Protein AF-A0A238Y032-F1 (afdb_monomer_lite)

Sequence (76 aa):
MVNVARSRGRAKIAFGLSMFAAAVAIAWFWYQGEPGVGIGLAALLAIAGYWEFRRRIADARRAARAESERNNINKR

pLDDT: mean 75.06, std 11.13, range [48.19, 91.38]

Structure (mmCIF, N/CA/C/O backbone):
data_AF-A0A238Y032-F1
#
_entry.id   AF-A0A238Y032-F1
#
loop_
_atom_site.group_PDB
_atom_site.id
_atom_site.type_symbol
_atom_site.label_atom_id
_atom_site.label_alt_id
_atom_site.label_comp_id
_atom_site.label_asym_id
_atom_site.label_entity_id
_atom_site.label_seq_id
_atom_site.pdbx_PDB_ins_code
_atom_site.Cartn_x
_atom_site.Cartn_y
_atom_site.Cartn_z
_atom_site.occupancy
_atom_site.B_iso_or_equiv
_atom_site.auth_seq_id
_atom_site.auth_comp_id
_atom_site.auth_asym_id
_atom_site.auth_atom_id
_atom_site.pdbx_PDB_model_num
ATOM 1 N N . MET A 1 1 ? 3.932 -5.363 -29.796 1.00 48.19 1 MET A N 1
ATOM 2 C CA . MET A 1 1 ? 4.819 -4.657 -28.842 1.00 48.19 1 MET A CA 1
ATOM 3 C C . MET A 1 1 ? 4.138 -4.656 -27.480 1.00 48.19 1 MET A C 1
ATOM 5 O O . MET A 1 1 ? 3.163 -3.934 -27.301 1.00 48.19 1 MET A O 1
ATOM 9 N N . VAL A 1 2 ? 4.555 -5.518 -26.548 1.00 48.88 2 VAL A N 1
ATOM 10 C CA . VAL A 1 2 ? 4.014 -5.483 -25.178 1.00 48.88 2 VAL A CA 1
ATOM 11 C C . VAL A 1 2 ? 4.577 -4.228 -24.526 1.00 48.88 2 VAL A C 1
ATOM 13 O O . VAL A 1 2 ? 5.772 -4.131 -24.277 1.00 48.88 2 VAL A O 1
ATOM 16 N N . ASN A 1 3 ? 3.732 -3.216 -24.351 1.00 58.28 3 ASN A N 1
ATOM 17 C CA . ASN A 1 3 ? 4.171 -1.895 -23.928 1.00 58.28 3 ASN A CA 1
ATOM 18 C C . ASN A 1 3 ? 4.436 -1.912 -22.412 1.00 58.28 3 ASN A C 1
ATOM 20 O O . ASN A 1 3 ? 3.538 -1.665 -21.604 1.00 58.28 3 ASN A O 1
ATOM 24 N N . VAL A 1 4 ? 5.667 -2.268 -22.033 1.00 58.81 4 VAL A N 1
ATOM 25 C CA . VAL A 1 4 ? 6.145 -2.386 -20.642 1.00 58.81 4 VAL A CA 1
ATOM 26 C C . VAL A 1 4 ? 5.904 -1.089 -19.857 1.00 58.81 4 VAL A C 1
ATOM 28 O O . VAL A 1 4 ? 5.572 -1.125 -18.673 1.00 58.81 4 VAL A O 1
ATOM 31 N N . ALA A 1 5 ? 5.958 0.070 -20.521 1.00 58.22 5 ALA A N 1
ATOM 32 C CA . ALA A 1 5 ? 5.617 1.355 -19.913 1.00 58.22 5 ALA A CA 1
ATOM 33 C C . ALA A 1 5 ? 4.132 1.437 -19.506 1.00 58.22 5 ALA A C 1
ATOM 35 O O . ALA A 1 5 ? 3.800 1.946 -18.433 1.00 58.22 5 ALA A O 1
ATOM 36 N N . ARG A 1 6 ? 3.228 0.865 -20.313 1.00 60.91 6 ARG A N 1
ATOM 37 C CA . ARG A 1 6 ? 1.783 0.839 -20.041 1.00 60.91 6 ARG A CA 1
ATOM 38 C C . ARG A 1 6 ? 1.426 -0.121 -18.905 1.00 60.91 6 ARG A C 1
ATOM 40 O O . ARG A 1 6 ? 0.555 0.203 -18.099 1.00 60.91 6 ARG A O 1
ATOM 47 N N . SER A 1 7 ? 2.101 -1.271 -18.794 1.00 63.16 7 SER A N 1
ATOM 48 C CA . SER A 1 7 ? 1.883 -2.199 -17.670 1.00 63.16 7 SER A CA 1
ATOM 49 C C . SER A 1 7 ? 2.380 -1.608 -16.348 1.00 63.16 7 SER A C 1
ATOM 51 O O . SER A 1 7 ? 1.680 -1.694 -15.336 1.00 63.16 7 SER A O 1
ATOM 53 N N . ARG A 1 8 ? 3.526 -0.913 -16.371 1.00 64.19 8 ARG A N 1
ATOM 54 C CA . ARG A 1 8 ? 4.100 -0.222 -15.207 1.00 64.19 8 ARG A CA 1
ATOM 55 C C . ARG A 1 8 ? 3.231 0.951 -14.744 1.00 64.19 8 ARG A C 1
ATOM 57 O O . ARG A 1 8 ? 3.015 1.106 -13.544 1.00 64.19 8 ARG A O 1
ATOM 64 N N . GLY A 1 9 ? 2.664 1.718 -15.679 1.00 69.62 9 GLY A N 1
ATOM 65 C CA . GLY A 1 9 ? 1.700 2.783 -15.377 1.00 69.62 9 GLY A CA 1
ATOM 66 C C . GLY A 1 9 ? 0.424 2.256 -14.713 1.00 69.62 9 GLY A C 1
ATOM 67 O O . GLY A 1 9 ? 0.037 2.732 -13.648 1.00 69.62 9 GLY A O 1
ATOM 68 N N . ARG A 1 10 ? -0.183 1.198 -15.271 1.00 71.62 10 ARG A N 1
ATOM 69 C CA . ARG A 1 10 ? -1.377 0.556 -14.684 1.00 71.62 10 ARG A CA 1
ATOM 70 C C . ARG A 1 10 ? -1.093 -0.076 -13.320 1.00 71.62 10 ARG A C 1
ATOM 72 O O . ARG A 1 10 ? -1.960 -0.053 -12.457 1.00 71.62 10 ARG A O 1
ATOM 79 N N . ALA A 1 11 ? 0.110 -0.617 -13.114 1.00 69.56 11 ALA A N 1
ATOM 80 C CA . ALA A 1 11 ? 0.546 -1.137 -11.817 1.00 69.56 11 ALA A CA 1
ATOM 81 C C . ALA A 1 11 ? 0.599 -0.040 -10.746 1.00 69.56 11 ALA A C 1
ATOM 83 O O . ALA A 1 11 ? 0.128 -0.243 -9.632 1.00 69.56 11 ALA A O 1
ATOM 84 N N . LYS A 1 12 ? 1.134 1.135 -11.098 1.00 75.12 12 LYS A N 1
ATOM 85 C CA . LYS A 1 12 ? 1.237 2.273 -10.180 1.00 75.12 12 LYS A CA 1
ATOM 86 C C . LYS A 1 12 ? -0.140 2.839 -9.818 1.00 75.12 12 LYS A C 1
ATOM 88 O O . LYS A 1 12 ? -0.377 3.143 -8.656 1.00 75.12 12 LYS A O 1
ATOM 93 N N . ILE A 1 13 ? -1.052 2.917 -10.793 1.00 78.50 13 ILE A N 1
ATOM 94 C CA . ILE A 1 13 ? -2.442 3.350 -10.573 1.00 78.50 13 ILE A CA 1
ATOM 95 C C . ILE A 1 13 ? -3.178 2.367 -9.656 1.00 78.50 13 ILE A C 1
ATOM 97 O O . ILE A 1 13 ? -3.802 2.797 -8.695 1.00 78.50 13 ILE A O 1
ATOM 101 N N . ALA A 1 14 ? -3.067 1.058 -9.909 1.00 78.06 14 ALA A N 1
ATOM 102 C CA . ALA A 1 14 ? -3.706 0.037 -9.076 1.00 78.06 14 ALA A CA 1
ATOM 103 C C . ALA A 1 14 ? -3.205 0.075 -7.621 1.00 78.06 14 ALA A C 1
ATOM 105 O O . ALA A 1 14 ? -4.007 -0.004 -6.695 1.00 78.06 14 ALA A O 1
ATOM 106 N N . PHE A 1 15 ? -1.897 0.268 -7.422 1.00 76.94 15 PHE A N 1
ATOM 107 C CA . PHE A 1 15 ? -1.310 0.433 -6.091 1.00 76.94 15 PHE A CA 1
ATOM 108 C C . PHE A 1 15 ? -1.789 1.714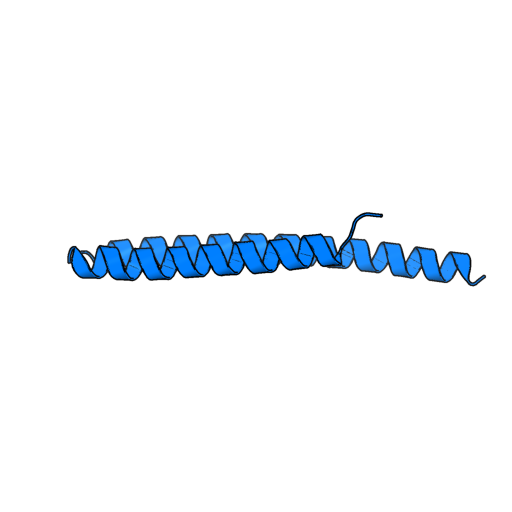 -5.390 1.00 76.94 15 PHE A C 1
ATOM 110 O O . PHE A 1 15 ? -2.122 1.698 -4.208 1.00 76.94 15 PHE A O 1
ATOM 117 N N . GLY A 1 16 ? -1.873 2.827 -6.125 1.00 81.31 16 GLY A N 1
ATOM 118 C CA . GLY A 1 16 ? -2.435 4.070 -5.596 1.00 81.31 16 GLY A CA 1
ATOM 119 C C . GLY A 1 16 ? -3.896 3.908 -5.169 1.00 81.31 16 GLY A C 1
ATOM 120 O O . GLY A 1 16 ? -4.277 4.376 -4.099 1.00 81.31 16 GLY A O 1
ATOM 121 N N . LEU A 1 17 ? -4.694 3.182 -5.958 1.00 85.38 17 LEU A N 1
ATOM 122 C CA . LEU A 1 17 ? -6.094 2.901 -5.643 1.00 85.38 17 LEU A CA 1
ATOM 123 C C . LEU A 1 17 ? -6.241 2.028 -4.389 1.00 85.38 17 LEU A C 1
ATOM 125 O O . LEU A 1 17 ? -7.118 2.289 -3.570 1.00 85.38 17 LEU A O 1
ATOM 129 N N . SER A 1 18 ? -5.378 1.020 -4.209 1.00 79.75 18 SER A N 1
ATOM 130 C CA . SER A 1 18 ? -5.422 0.165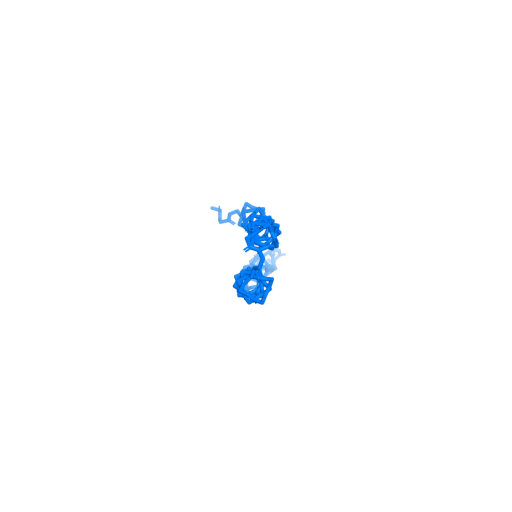 -3.017 1.00 79.75 18 SER A CA 1
ATOM 131 C C . SER A 1 18 ? -5.022 0.928 -1.754 1.00 79.75 18 SER A C 1
ATOM 133 O O . SER A 1 18 ? -5.648 0.747 -0.714 1.00 79.75 18 SER A O 1
ATOM 135 N N . MET A 1 19 ? -4.026 1.820 -1.836 1.00 83.25 19 MET A N 1
ATOM 136 C CA . MET A 1 19 ? -3.682 2.717 -0.726 1.00 83.25 19 MET A CA 1
ATOM 137 C C . MET A 1 19 ? -4.816 3.688 -0.396 1.00 83.25 19 MET A C 1
ATOM 139 O O . MET A 1 19 ? -5.100 3.917 0.778 1.00 83.25 19 MET A O 1
ATOM 143 N N . PHE A 1 20 ? -5.483 4.239 -1.411 1.00 88.44 20 PHE A N 1
ATOM 144 C CA . PHE A 1 20 ? -6.632 5.114 -1.200 1.00 88.44 20 PHE A CA 1
ATOM 145 C C . PHE A 1 20 ? -7.779 4.369 -0.507 1.00 88.44 20 PHE A C 1
ATOM 147 O O . PHE A 1 20 ? -8.308 4.847 0.492 1.00 88.44 20 PHE A O 1
ATOM 154 N N . ALA A 1 21 ? -8.103 3.159 -0.970 1.00 84.19 21 ALA A N 1
ATOM 155 C CA . ALA A 1 21 ? -9.102 2.306 -0.331 1.00 84.19 21 ALA A CA 1
ATOM 156 C C . ALA A 1 21 ? -8.735 1.968 1.124 1.00 84.19 21 ALA A C 1
ATOM 158 O O . ALA A 1 21 ? -9.606 1.985 1.991 1.00 84.19 21 ALA A O 1
ATOM 159 N N . ALA A 1 22 ? -7.452 1.724 1.413 1.00 81.94 22 ALA A N 1
ATOM 160 C CA . ALA A 1 22 ? -6.978 1.499 2.776 1.00 81.94 22 ALA A CA 1
ATOM 161 C C . ALA A 1 22 ? -7.213 2.728 3.671 1.00 81.94 22 ALA A C 1
ATOM 163 O O . ALA A 1 22 ? -7.733 2.585 4.774 1.00 81.94 22 ALA A O 1
ATOM 164 N N . ALA A 1 23 ? -6.902 3.935 3.190 1.00 86.62 23 ALA A N 1
ATOM 165 C CA . ALA A 1 23 ? -7.140 5.171 3.937 1.00 86.62 23 ALA A CA 1
ATOM 166 C C . ALA A 1 23 ? -8.637 5.421 4.198 1.00 86.62 23 ALA A C 1
ATOM 168 O O . ALA A 1 23 ? -9.016 5.776 5.314 1.00 86.62 23 ALA A O 1
ATOM 169 N N . VAL A 1 24 ? -9.490 5.179 3.196 1.00 89.00 24 VAL A N 1
ATOM 170 C CA . VAL A 1 24 ? -10.952 5.287 3.335 1.00 89.00 24 VAL A CA 1
ATOM 171 C C . VAL A 1 24 ? -11.487 4.280 4.353 1.00 89.00 24 VAL A C 1
ATOM 173 O O . VAL A 1 24 ? -12.316 4.644 5.183 1.00 89.00 24 VAL A O 1
ATOM 176 N N . ALA A 1 25 ? -10.988 3.040 4.344 1.00 82.44 25 ALA A N 1
ATOM 177 C CA . ALA A 1 25 ? -11.380 2.029 5.321 1.00 82.44 25 ALA A CA 1
ATOM 178 C C . ALA A 1 25 ? -11.021 2.454 6.754 1.00 82.44 25 ALA A C 1
ATOM 180 O O . ALA A 1 25 ? -11.872 2.374 7.636 1.00 82.44 25 ALA A O 1
ATOM 181 N N . ILE A 1 26 ? -9.807 2.973 6.988 1.00 82.56 26 ILE A N 1
ATOM 182 C CA . ILE A 1 26 ? -9.424 3.493 8.313 1.00 82.56 26 ILE A CA 1
ATOM 183 C C . ILE A 1 26 ? -10.380 4.606 8.735 1.00 82.5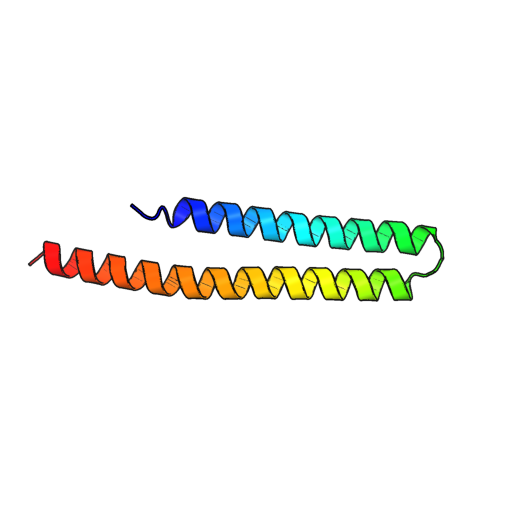6 26 ILE A C 1
ATOM 185 O O . ILE A 1 26 ? -10.929 4.537 9.827 1.00 82.56 26 ILE A O 1
ATOM 189 N N . ALA A 1 27 ? -10.609 5.601 7.874 1.00 84.94 27 ALA A N 1
ATOM 190 C CA . ALA A 1 27 ? -11.466 6.739 8.198 1.00 84.94 27 ALA A CA 1
ATOM 191 C C . ALA A 1 27 ? -12.907 6.312 8.529 1.00 84.94 27 ALA A C 1
ATOM 193 O O . ALA A 1 27 ? -13.489 6.794 9.500 1.00 84.94 27 ALA A O 1
ATOM 194 N N . TRP A 1 28 ? -13.463 5.372 7.760 1.00 82.38 28 TRP A N 1
ATOM 195 C CA . TRP A 1 28 ? -14.820 4.865 7.961 1.00 82.38 28 TRP A CA 1
ATOM 196 C C . TRP A 1 28 ? -14.974 4.107 9.282 1.00 82.38 28 TRP A C 1
ATOM 198 O O . TRP A 1 28 ? -15.892 4.372 10.057 1.00 82.38 28 TRP A O 1
ATOM 208 N N . PHE A 1 29 ? -14.054 3.188 9.570 1.00 86.50 29 PHE A N 1
ATOM 209 C CA . PHE A 1 29 ? -14.104 2.389 10.795 1.00 86.50 29 PHE A CA 1
ATOM 210 C C . PHE A 1 29 ? -13.704 3.185 12.043 1.00 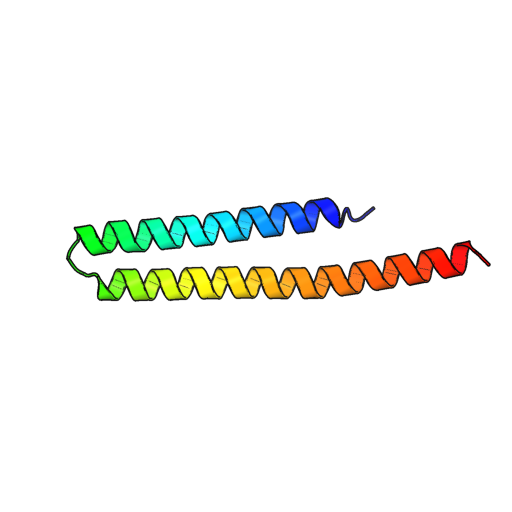86.50 29 PHE A C 1
ATOM 212 O O . PHE A 1 29 ? -14.184 2.891 13.136 1.00 86.50 29 PHE A O 1
ATOM 219 N N . TRP A 1 30 ? -12.897 4.238 11.884 1.00 84.31 30 TRP A N 1
ATOM 220 C CA . TRP A 1 30 ? -12.639 5.207 12.948 1.00 84.31 30 TRP A CA 1
ATOM 221 C C . TRP A 1 30 ? -13.911 5.963 13.338 1.00 84.31 30 TRP A C 1
ATOM 223 O O . TRP A 1 30 ? -14.179 6.146 14.522 1.00 84.31 30 TRP A O 1
ATOM 233 N N . TYR A 1 31 ? -14.725 6.353 12.351 1.00 87.06 31 TYR A N 1
ATOM 234 C CA . TYR A 1 31 ? -16.017 6.999 12.588 1.00 87.06 31 TYR A CA 1
ATOM 235 C C . TYR A 1 31 ? -17.046 6.054 13.234 1.00 87.06 31 TYR A C 1
ATOM 237 O O . TYR A 1 31 ? -17.834 6.485 14.069 1.00 87.06 31 TYR A O 1
ATOM 245 N N . GLN A 1 32 ? -17.010 4.761 12.900 1.00 88.38 32 GLN A N 1
ATOM 246 C CA . GLN A 1 32 ? -17.868 3.726 13.500 1.00 88.38 32 GLN A CA 1
ATOM 247 C C . GLN A 1 32 ? -17.479 3.347 14.941 1.00 88.38 32 GLN A C 1
ATOM 249 O O . GLN A 1 32 ? -18.229 2.640 15.606 1.00 88.38 32 GLN A O 1
ATOM 254 N N . GLY A 1 33 ? -16.323 3.795 15.444 1.00 84.94 33 GLY A N 1
ATOM 255 C CA . GLY A 1 33 ? -15.848 3.432 16.783 1.00 84.94 33 GLY A CA 1
ATOM 256 C C . GLY A 1 33 ? -15.224 2.034 16.878 1.00 84.94 33 GLY A C 1
ATOM 257 O O . GLY A 1 33 ? -14.898 1.588 17.976 1.00 84.94 33 GLY A O 1
ATOM 258 N N . GLU A 1 34 ? -14.977 1.370 15.744 1.00 86.56 34 GLU A N 1
ATOM 259 C CA . GLU A 1 34 ? -14.275 0.082 15.651 1.00 86.56 34 GLU A CA 1
ATOM 260 C C . GLU A 1 34 ? -12.913 0.239 14.944 1.00 86.56 34 GLU A C 1
ATOM 262 O O . GLU A 1 34 ? -12.678 -0.319 13.864 1.00 86.56 34 GLU A O 1
ATOM 267 N N . PRO A 1 35 ? -11.955 0.981 15.534 1.00 80.44 35 PRO A N 1
ATOM 268 C CA . PRO A 1 35 ? -10.679 1.276 14.882 1.00 80.44 35 PRO A CA 1
ATOM 269 C C . PRO A 1 35 ? -9.850 0.012 14.604 1.00 80.44 35 PRO A C 1
ATOM 271 O O . PRO A 1 35 ? -9.096 -0.024 13.632 1.00 80.44 35 PRO A O 1
ATOM 274 N N . GLY A 1 36 ? -10.013 -1.048 15.406 1.00 86.12 36 GLY A N 1
ATOM 275 C CA . GLY A 1 36 ? -9.305 -2.319 15.216 1.00 86.12 36 GLY A CA 1
ATOM 276 C C . GLY A 1 36 ? -9.641 -3.004 13.888 1.00 86.12 36 GLY A C 1
ATOM 277 O O . GLY A 1 36 ? -8.739 -3.471 13.189 1.00 86.12 36 GLY A O 1
ATOM 278 N N . VAL A 1 37 ? -10.918 -2.997 13.494 1.00 87.44 37 VAL A N 1
ATOM 279 C CA . VAL A 1 37 ? -11.375 -3.573 12.219 1.00 87.44 37 VAL A CA 1
ATOM 280 C C . VAL A 1 37 ? -10.844 -2.748 11.044 1.00 87.44 37 VAL A C 1
ATOM 282 O O . VAL A 1 37 ? -10.330 -3.310 10.075 1.00 87.44 37 VAL A O 1
ATOM 285 N N . GLY A 1 38 ? -10.871 -1.416 11.167 1.00 82.38 38 GLY A N 1
ATOM 286 C CA . GLY A 1 38 ? -10.320 -0.494 10.169 1.00 82.38 38 GLY A CA 1
ATOM 287 C C . GLY A 1 38 ? -8.827 -0.689 9.919 1.00 82.38 38 GLY A C 1
ATOM 288 O O . GLY A 1 38 ? -8.396 -0.770 8.768 1.00 82.38 38 GLY A O 1
ATOM 289 N N . ILE A 1 39 ? -8.038 -0.825 10.988 1.00 84.75 39 ILE A N 1
ATOM 290 C CA . ILE A 1 39 ? -6.595 -1.086 10.898 1.00 84.75 39 ILE A CA 1
ATOM 291 C C . ILE A 1 39 ? -6.333 -2.450 10.246 1.00 84.75 39 ILE A C 1
ATOM 293 O O . ILE A 1 39 ? -5.472 -2.548 9.370 1.00 84.75 39 ILE A O 1
ATOM 297 N N . GLY A 1 40 ? -7.092 -3.487 10.615 1.00 91.38 40 GLY A N 1
ATOM 298 C CA . GLY A 1 40 ? -6.971 -4.817 10.011 1.00 91.38 40 GLY A CA 1
ATOM 299 C C . 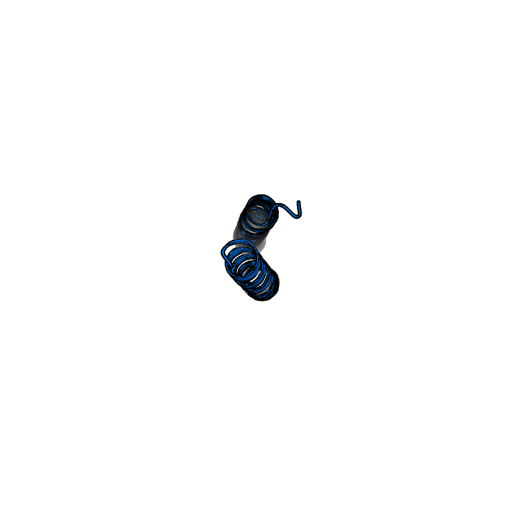GLY A 1 40 ? -7.243 -4.809 8.502 1.00 91.38 40 GLY A C 1
ATOM 300 O O . GLY A 1 40 ? -6.443 -5.320 7.717 1.00 91.38 40 GLY A O 1
ATOM 301 N N . LEU A 1 41 ? -8.330 -4.161 8.078 1.00 86.31 41 LEU A N 1
ATOM 302 C CA . LEU A 1 41 ? -8.681 -3.995 6.664 1.00 86.31 41 LEU A CA 1
ATOM 303 C C . LEU A 1 41 ? -7.634 -3.189 5.894 1.00 86.31 41 LEU A C 1
ATOM 305 O O . LEU A 1 41 ? -7.245 -3.569 4.787 1.00 86.31 41 LEU A O 1
ATOM 309 N N . ALA A 1 42 ? -7.135 -2.106 6.482 1.00 84.56 42 ALA A N 1
ATOM 310 C CA . ALA A 1 42 ? -6.100 -1.290 5.868 1.00 84.56 42 ALA A CA 1
ATOM 311 C C . ALA A 1 42 ? -4.784 -2.052 5.696 1.00 84.56 42 ALA A C 1
ATOM 313 O O . ALA A 1 42 ? -4.157 -1.957 4.640 1.00 84.56 42 ALA A O 1
ATOM 314 N N . ALA A 1 43 ? -4.393 -2.852 6.691 1.00 88.31 43 ALA A N 1
ATOM 315 C CA . ALA A 1 43 ? -3.227 -3.720 6.600 1.00 88.31 43 ALA A CA 1
ATOM 316 C C . ALA A 1 43 ? -3.389 -4.756 5.477 1.00 88.31 43 ALA A C 1
ATOM 318 O O . ALA A 1 43 ? -2.479 -4.921 4.664 1.00 88.31 43 ALA A O 1
ATOM 319 N N . LEU A 1 44 ? -4.558 -5.399 5.366 1.00 90.06 44 LEU A N 1
ATOM 320 C CA . LEU A 1 44 ? -4.845 -6.354 4.289 1.00 90.06 44 LEU A CA 1
ATOM 321 C C . LEU A 1 44 ? -4.771 -5.701 2.904 1.00 90.06 44 LEU A C 1
ATOM 323 O O . LEU A 1 44 ? -4.130 -6.245 2.003 1.00 90.06 44 LEU A O 1
ATOM 327 N N . LEU A 1 45 ? -5.369 -4.520 2.734 1.00 86.88 45 LEU A N 1
ATOM 328 C CA . LEU A 1 45 ? -5.339 -3.778 1.470 1.00 86.88 45 LEU A CA 1
ATOM 329 C C . LEU A 1 45 ? -3.927 -3.301 1.109 1.00 86.88 45 LEU A C 1
ATOM 331 O O . LEU A 1 45 ? -3.528 -3.374 -0.057 1.00 86.88 45 LEU A O 1
ATOM 335 N N . ALA A 1 46 ? -3.144 -2.864 2.097 1.00 82.56 46 ALA A N 1
ATOM 336 C CA . ALA A 1 46 ? -1.750 -2.481 1.901 1.00 82.56 46 ALA A CA 1
ATOM 337 C C . ALA A 1 46 ? -0.884 -3.683 1.488 1.00 82.56 46 ALA A C 1
ATOM 339 O O . ALA A 1 46 ? -0.110 -3.580 0.534 1.00 82.56 46 ALA A O 1
ATOM 340 N N . ILE A 1 47 ? -1.045 -4.835 2.148 1.00 86.88 47 ILE A N 1
ATOM 341 C CA . ILE A 1 47 ? -0.319 -6.073 1.822 1.00 86.88 47 ILE A CA 1
ATOM 342 C C . ILE A 1 47 ? -0.710 -6.578 0.430 1.00 86.88 47 ILE A C 1
ATOM 344 O O . ILE A 1 47 ? 0.174 -6.895 -0.369 1.00 86.88 47 ILE A O 1
ATOM 348 N N . ALA A 1 48 ? -2.005 -6.611 0.107 1.00 85.12 48 ALA A N 1
ATOM 349 C CA . ALA A 1 48 ? -2.495 -7.022 -1.207 1.00 85.12 48 ALA A CA 1
ATOM 350 C C . ALA A 1 48 ? -1.942 -6.118 -2.320 1.00 85.12 48 ALA A C 1
ATOM 352 O O . ALA A 1 48 ? -1.386 -6.612 -3.304 1.00 85.12 48 ALA A O 1
ATOM 353 N N . GLY A 1 49 ? -1.999 -4.795 -2.126 1.00 82.19 49 GLY A N 1
ATOM 354 C CA . GLY A 1 49 ? -1.414 -3.825 -3.050 1.00 82.19 49 GLY A CA 1
ATOM 355 C C . GLY A 1 49 ? 0.097 -4.006 -3.214 1.00 82.19 49 GLY A C 1
ATOM 356 O O . GLY A 1 49 ? 0.607 -4.025 -4.337 1.00 82.19 49 GLY A O 1
ATOM 357 N N . TYR A 1 50 ? 0.827 -4.193 -2.110 1.00 80.38 50 TYR A N 1
ATOM 358 C CA . TYR A 1 50 ? 2.272 -4.420 -2.142 1.00 80.38 50 TYR A CA 1
ATOM 359 C C . TYR A 1 50 ? 2.636 -5.710 -2.883 1.00 80.38 50 TYR A C 1
ATOM 361 O O . TYR A 1 50 ? 3.576 -5.727 -3.681 1.00 80.38 50 TYR A O 1
ATOM 369 N N . TRP A 1 51 ? 1.885 -6.789 -2.667 1.00 85.00 51 TRP A N 1
ATOM 370 C CA . TRP A 1 51 ? 2.132 -8.073 -3.317 1.00 85.00 51 TRP A CA 1
ATOM 371 C C . TRP A 1 51 ? 1.884 -8.018 -4.828 1.00 85.00 51 TRP A C 1
ATOM 373 O O . TRP A 1 51 ? 2.720 -8.477 -5.614 1.00 85.00 51 TRP A O 1
ATOM 383 N N . GLU A 1 52 ? 0.795 -7.369 -5.240 1.00 79.75 52 GLU A N 1
ATOM 384 C CA . GLU A 1 52 ? 0.472 -7.079 -6.639 1.00 79.75 52 GLU A CA 1
ATOM 385 C C . GLU A 1 52 ? 1.597 -6.261 -7.306 1.00 79.75 52 GLU A C 1
ATOM 387 O O . GLU A 1 52 ? 2.072 -6.592 -8.398 1.00 79.75 52 GLU A O 1
ATOM 3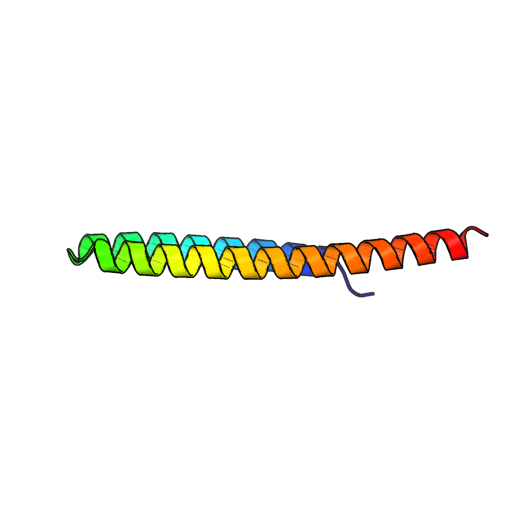92 N N . PHE A 1 53 ? 2.097 -5.228 -6.620 1.00 73.00 53 PHE A N 1
ATOM 393 C CA . PHE A 1 53 ? 3.216 -4.411 -7.090 1.00 73.00 53 PHE A CA 1
ATOM 394 C C . PHE A 1 53 ? 4.507 -5.228 -7.240 1.00 73.00 53 PHE A C 1
ATOM 396 O O . PHE A 1 53 ? 5.206 -5.122 -8.254 1.00 73.00 53 PHE A O 1
ATOM 403 N N . ARG A 1 54 ? 4.805 -6.099 -6.269 1.00 76.19 54 ARG A N 1
ATOM 404 C CA . ARG A 1 54 ? 5.992 -6.963 -6.285 1.00 76.19 54 ARG A CA 1
ATOM 405 C C . ARG A 1 54 ? 5.958 -7.958 -7.446 1.00 76.19 54 ARG A C 1
ATOM 407 O O . ARG A 1 54 ? 6.966 -8.100 -8.140 1.00 76.19 54 ARG A O 1
ATOM 414 N N . ARG A 1 55 ? 4.806 -8.596 -7.697 1.00 78.69 55 ARG A N 1
ATOM 415 C CA . ARG A 1 55 ? 4.600 -9.486 -8.856 1.00 78.69 55 ARG A CA 1
ATOM 416 C C . ARG A 1 55 ? 4.862 -8.754 -10.166 1.00 78.69 55 ARG A C 1
ATOM 418 O O . ARG A 1 55 ? 5.666 -9.203 -10.978 1.00 78.69 55 ARG A O 1
ATOM 425 N N . ARG A 1 56 ? 4.274 -7.569 -10.327 1.00 68.50 56 ARG A N 1
ATOM 426 C CA . ARG A 1 56 ? 4.420 -6.784 -11.560 1.00 68.50 56 ARG A CA 1
ATOM 427 C C . ARG A 1 56 ? 5.854 -6.301 -11.800 1.00 68.50 56 ARG A C 1
ATOM 429 O O . ARG A 1 56 ? 6.275 -6.210 -12.952 1.00 68.50 56 ARG A O 1
ATOM 436 N N . ILE A 1 57 ? 6.636 -6.035 -10.749 1.00 69.62 57 ILE A N 1
ATOM 437 C CA . ILE A 1 57 ? 8.073 -5.738 -10.885 1.00 69.62 57 ILE A CA 1
ATOM 438 C C . ILE A 1 57 ? 8.863 -6.964 -11.352 1.00 69.62 57 ILE A C 1
ATOM 440 O O . ILE A 1 57 ? 9.772 -6.815 -12.174 1.00 69.62 57 ILE A O 1
ATOM 444 N N . ALA A 1 58 ? 8.550 -8.158 -10.843 1.00 71.44 58 ALA A N 1
ATOM 445 C CA . ALA A 1 58 ? 9.232 -9.384 -11.252 1.00 71.44 58 ALA A CA 1
ATOM 446 C C . ALA A 1 58 ? 9.027 -9.664 -12.751 1.00 71.44 58 ALA A C 1
ATOM 448 O O . ALA A 1 58 ? 9.994 -9.956 -13.459 1.00 71.44 58 ALA A O 1
ATOM 449 N N . ASP A 1 59 ? 7.807 -9.464 -13.247 1.00 67.06 59 ASP A N 1
ATOM 450 C CA . ASP A 1 59 ? 7.491 -9.621 -14.669 1.00 67.06 59 ASP A CA 1
ATOM 451 C C . ASP A 1 59 ? 8.149 -8.539 -15.535 1.00 67.06 59 ASP A C 1
ATOM 453 O O . ASP A 1 59 ? 8.721 -8.840 -16.586 1.00 67.06 59 ASP A O 1
ATOM 457 N N . ALA A 1 60 ? 8.175 -7.287 -15.065 1.00 66.12 60 ALA A N 1
ATOM 458 C CA . ALA A 1 60 ? 8.862 -6.203 -15.765 1.00 66.12 60 ALA A CA 1
ATOM 459 C C . ALA A 1 60 ? 10.376 -6.457 -15.906 1.00 66.12 60 ALA A C 1
ATOM 461 O O . ALA A 1 60 ? 10.958 -6.133 -16.941 1.00 66.12 60 ALA A O 1
ATOM 462 N N . ARG A 1 61 ? 11.024 -7.074 -14.904 1.00 66.50 61 ARG A N 1
ATOM 463 C CA . ARG A 1 61 ? 12.453 -7.440 -14.978 1.00 66.50 61 ARG A CA 1
ATOM 464 C C . ARG A 1 61 ? 12.728 -8.528 -16.017 1.00 66.50 61 ARG A C 1
ATOM 466 O O . ARG A 1 61 ? 13.766 -8.471 -16.672 1.00 66.50 61 ARG A O 1
ATOM 473 N N . ARG A 1 62 ? 11.823 -9.500 -16.185 1.00 66.88 62 ARG A N 1
ATOM 474 C CA . ARG A 1 62 ? 11.952 -10.535 -17.228 1.00 66.88 62 ARG A CA 1
ATOM 475 C C . ARG A 1 62 ? 11.803 -9.935 -18.624 1.00 66.88 62 ARG A C 1
ATOM 477 O O . ARG A 1 62 ? 12.622 -10.223 -19.490 1.00 66.88 62 ARG A O 1
ATOM 484 N N . ALA A 1 63 ? 10.824 -9.048 -18.810 1.00 66.00 63 ALA A N 1
ATOM 485 C CA . ALA A 1 63 ? 10.627 -8.349 -20.078 1.00 66.00 63 ALA A CA 1
ATOM 486 C C . ALA A 1 63 ? 11.846 -7.487 -20.460 1.00 66.00 63 ALA A C 1
ATOM 488 O O . ALA A 1 63 ? 12.304 -7.551 -21.596 1.00 66.00 63 ALA A O 1
ATOM 489 N N . ALA A 1 64 ? 12.427 -6.760 -19.498 1.00 63.91 64 ALA A N 1
ATOM 490 C CA . ALA A 1 64 ? 13.620 -5.943 -19.730 1.00 63.91 64 ALA A CA 1
ATOM 491 C C . ALA A 1 64 ? 14.849 -6.772 -20.156 1.00 63.91 64 ALA A C 1
ATOM 493 O O . ALA A 1 64 ? 15.614 -6.337 -21.015 1.00 63.91 64 ALA A O 1
ATOM 494 N N . ARG A 1 65 ? 15.029 -7.982 -19.599 1.00 64.06 65 ARG A N 1
ATOM 495 C CA . ARG A 1 65 ? 16.109 -8.894 -20.021 1.00 64.06 65 ARG A CA 1
ATOM 496 C C . ARG A 1 65 ? 15.911 -9.388 -21.454 1.00 64.06 65 ARG A C 1
ATOM 498 O O . ARG A 1 65 ? 16.845 -9.290 -22.244 1.00 64.06 65 ARG A O 1
ATOM 505 N N . ALA A 1 66 ? 14.698 -9.813 -21.807 1.00 65.69 66 ALA A N 1
ATOM 506 C CA . ALA A 1 66 ? 14.380 -10.259 -23.165 1.00 65.69 66 ALA A CA 1
ATOM 507 C C . ALA A 1 66 ? 14.609 -9.153 -24.215 1.00 65.69 66 ALA A C 1
ATOM 509 O O . ALA A 1 66 ? 15.086 -9.419 -25.316 1.00 65.69 66 ALA A O 1
ATOM 510 N N . GLU A 1 67 ? 14.319 -7.896 -23.870 1.00 60.53 67 GLU A N 1
ATOM 511 C CA . GLU A 1 67 ? 14.545 -6.750 -24.757 1.00 60.53 67 GLU A CA 1
ATOM 512 C C . GLU A 1 67 ? 16.044 -6.439 -24.933 1.00 60.53 67 GLU A C 1
ATOM 514 O O . GLU A 1 67 ? 16.496 -6.170 -26.047 1.00 60.53 67 GLU A O 1
ATOM 519 N N . SER A 1 68 ? 16.839 -6.554 -23.860 1.00 64.19 68 SER A N 1
ATOM 520 C CA . SER A 1 68 ? 18.299 -6.374 -23.913 1.00 64.19 68 SER A CA 1
ATOM 521 C C . SER A 1 68 ? 19.019 -7.471 -24.705 1.00 64.19 68 SER A C 1
ATOM 523 O O . SER A 1 68 ? 19.970 -7.188 -25.433 1.00 64.19 68 SER A O 1
ATOM 525 N N . GLU A 1 69 ? 18.536 -8.709 -24.616 1.00 66.44 69 GLU A N 1
ATOM 526 C CA . GLU A 1 69 ? 19.071 -9.855 -25.352 1.00 66.44 69 GLU A CA 1
ATOM 527 C C . GLU A 1 69 ? 18.771 -9.716 -26.850 1.00 66.44 69 GLU A C 1
ATOM 529 O O . GLU A 1 69 ? 19.663 -9.838 -27.688 1.00 66.44 69 GLU A O 1
ATOM 534 N N . ARG A 1 70 ? 17.544 -9.301 -27.190 1.00 63.28 70 ARG A N 1
ATOM 535 C CA . ARG A 1 70 ? 17.129 -9.028 -28.571 1.00 63.28 70 ARG A CA 1
ATOM 536 C C . ARG A 1 70 ? 17.895 -7.864 -29.212 1.00 63.28 70 ARG A C 1
ATOM 538 O O . ARG A 1 70 ? 18.227 -7.939 -30.391 1.00 63.28 70 ARG A O 1
ATOM 545 N N . ASN A 1 71 ? 18.199 -6.806 -28.453 1.00 62.72 71 ASN A N 1
ATOM 546 C CA . ASN A 1 71 ? 18.988 -5.671 -28.947 1.00 62.72 71 ASN A CA 1
ATOM 547 C C . ASN A 1 71 ? 20.461 -6.050 -29.192 1.00 62.72 71 ASN A C 1
ATOM 549 O O . ASN A 1 71 ? 21.047 -5.616 -30.178 1.00 62.72 71 ASN A O 1
ATOM 553 N N . ASN A 1 72 ? 21.051 -6.899 -28.342 1.00 65.00 72 ASN A N 1
ATOM 554 C CA . ASN A 1 72 ? 22.410 -7.408 -28.558 1.00 65.00 72 ASN A CA 1
ATOM 555 C C . ASN A 1 72 ? 22.516 -8.310 -29.796 1.00 65.00 72 ASN A C 1
ATOM 557 O O . ASN A 1 72 ? 23.504 -8.217 -30.519 1.00 65.00 72 ASN A O 1
ATOM 561 N N . ILE A 1 73 ? 21.505 -9.144 -30.064 1.00 69.88 73 ILE A N 1
ATOM 562 C CA . ILE A 1 73 ? 21.463 -9.986 -31.270 1.00 69.88 73 ILE A CA 1
ATOM 563 C C . ILE A 1 73 ? 21.351 -9.127 -32.535 1.00 69.88 73 ILE A C 1
ATOM 565 O O . ILE A 1 73 ? 22.047 -9.392 -33.501 1.00 69.88 73 ILE A O 1
ATOM 569 N N . ASN A 1 74 ? 20.526 -8.075 -32.525 1.00 59.91 74 ASN A N 1
ATOM 570 C CA . ASN A 1 74 ? 20.326 -7.204 -33.691 1.00 59.91 74 ASN A CA 1
ATOM 571 C C . ASN A 1 74 ? 21.496 -6.233 -33.964 1.00 59.91 74 ASN A C 1
ATOM 573 O O . ASN A 1 74 ? 21.502 -5.552 -34.985 1.00 59.91 74 ASN A O 1
ATOM 577 N N . LYS A 1 75 ? 22.446 -6.103 -33.028 1.00 56.50 75 LYS A N 1
ATOM 578 C CA . LYS A 1 75 ? 23.656 -5.274 -33.173 1.00 56.50 75 LYS A CA 1
ATOM 579 C C . LYS A 1 75 ? 24.881 -6.050 -33.669 1.00 56.50 75 LYS A C 1
ATOM 581 O O . LYS A 1 75 ? 25.905 -5.416 -33.918 1.00 56.50 75 LYS A O 1
ATOM 586 N N . ARG A 1 76 ? 24.798 -7.379 -33.745 1.00 51.72 76 ARG A N 1
ATOM 587 C CA . ARG A 1 76 ? 25.796 -8.246 -34.383 1.00 51.72 76 ARG A CA 1
ATOM 588 C C . ARG A 1 76 ? 25.384 -8.536 -35.815 1.00 51.72 76 ARG A C 1
ATOM 590 O O . ARG A 1 76 ? 26.313 -8.696 -36.629 1.00 51.72 76 ARG A O 1
#

Radius of gyration: 18.47 Å; chains: 1; bounding box: 44×18×51 Å

Secondary structure (DSSP, 8-state):
---HHHHHHHHHHHHHHHHHHHHHHHHHHHHTT-HHHHHHHHHHHHHHHHHHHHHHHHHHHHHHHHHHHHHHHHT-

Foldseek 3Di:
DPPLVVLLVVLVVLLVVLQVVLVVLQVVCVVVVNNVVSNVSSVVSNVVSVVSSVVSVVVSVVVVVVVVVVVVVVVD

Organism: Halorubrum vacuolatum (NCBI:txid63740)